Protein AF-A0A819TRB4-F1 (afdb_monomer)

Mean predicted aligned error: 10.89 Å

pLDDT: mean 85.38, std 13.56, range [32.5, 97.0]

Structure (mmCIF, N/CA/C/O backbone):
data_AF-A0A819TRB4-F1
#
_entry.id   AF-A0A819TRB4-F1
#
loop_
_atom_site.group_PDB
_atom_site.id
_atom_site.type_symbol
_atom_site.label_atom_id
_atom_site.label_alt_id
_atom_site.label_comp_id
_atom_site.label_asym_id
_atom_site.label_entity_id
_atom_site.label_seq_id
_atom_site.pdbx_PDB_ins_code
_atom_site.Cartn_x
_atom_site.Cartn_y
_atom_site.Cartn_z
_atom_site.occupancy
_atom_site.B_iso_or_equiv
_atom_site.auth_seq_id
_atom_site.auth_comp_id
_atom_site.auth_asym_id
_atom_site.auth_atom_id
_atom_site.pdbx_PDB_model_num
ATOM 1 N N . THR A 1 1 ? 7.630 -9.634 24.669 1.00 42.44 1 THR A N 1
ATOM 2 C CA . THR A 1 1 ? 6.675 -8.807 23.901 1.00 42.44 1 THR A CA 1
ATOM 3 C C . THR A 1 1 ? 5.974 -9.705 22.904 1.00 42.44 1 THR A C 1
ATOM 5 O O . THR A 1 1 ? 6.533 -9.998 21.855 1.00 42.44 1 THR A O 1
ATOM 8 N N . HIS A 1 2 ? 4.803 -10.241 23.248 1.00 50.69 2 HIS A N 1
ATOM 9 C CA . HIS A 1 2 ? 3.968 -10.922 22.259 1.00 50.69 2 HIS A CA 1
ATOM 10 C C . HIS A 1 2 ? 3.326 -9.829 21.399 1.00 50.69 2 HIS A C 1
ATOM 12 O O . HIS A 1 2 ? 2.522 -9.046 21.891 1.00 50.69 2 HIS A O 1
ATOM 18 N N . GLY A 1 3 ? 3.815 -9.667 20.167 1.00 68.50 3 GLY A N 1
ATOM 19 C CA . GLY A 1 3 ? 3.313 -8.651 19.241 1.00 68.50 3 GLY A CA 1
ATOM 20 C C . GLY A 1 3 ? 1.907 -8.979 18.732 1.00 68.50 3 GLY A C 1
ATOM 21 O O . GLY A 1 3 ? 1.435 -10.105 18.885 1.00 68.50 3 GLY A O 1
ATOM 22 N N . PHE A 1 4 ? 1.275 -8.022 18.044 1.00 80.62 4 PHE A N 1
ATOM 23 C CA . PHE A 1 4 ? -0.086 -8.140 17.486 1.00 80.62 4 PHE A CA 1
ATOM 24 C C . PHE A 1 4 ? -0.328 -9.351 16.576 1.00 80.62 4 PHE A C 1
ATOM 26 O O . PHE A 1 4 ? -1.476 -9.663 16.280 1.00 80.62 4 PHE A O 1
ATOM 33 N N . LYS A 1 5 ? 0.732 -10.049 16.150 1.00 87.62 5 LYS A N 1
ATOM 34 C CA . LYS A 1 5 ? 0.653 -11.273 15.351 1.00 87.62 5 LYS A CA 1
ATOM 35 C C . LYS A 1 5 ? -0.231 -12.339 16.000 1.00 87.62 5 LYS A C 1
ATOM 37 O O . LYS A 1 5 ? -1.088 -12.884 15.319 1.00 87.62 5 LYS A O 1
ATOM 42 N N . GLN A 1 6 ? -0.037 -12.620 17.290 1.00 87.25 6 GLN A N 1
ATOM 43 C CA . GLN A 1 6 ? -0.798 -13.675 17.960 1.00 87.25 6 GLN A CA 1
ATOM 44 C C . GLN A 1 6 ? -2.293 -13.339 17.954 1.00 87.25 6 GLN A C 1
ATOM 46 O O . GLN A 1 6 ? -3.088 -14.138 17.478 1.00 87.25 6 GLN A O 1
ATOM 51 N N . ASN A 1 7 ? -2.651 -12.118 18.360 1.00 86.56 7 ASN A N 1
ATOM 52 C CA . ASN A 1 7 ? -4.039 -11.653 18.353 1.00 86.56 7 ASN A CA 1
ATOM 53 C C . ASN A 1 7 ? -4.638 -11.660 16.94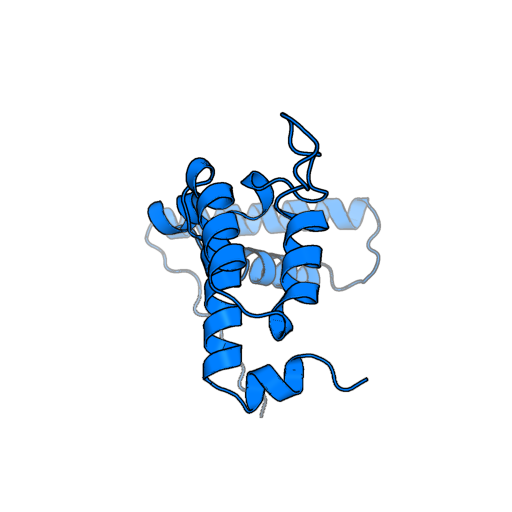2 1.00 86.56 7 ASN A C 1
ATOM 55 O O . ASN A 1 7 ? -5.784 -12.047 16.770 1.00 86.56 7 ASN A O 1
ATOM 59 N N . TYR A 1 8 ? -3.864 -11.290 15.919 1.00 90.81 8 TYR A N 1
ATOM 60 C CA . TYR A 1 8 ? -4.320 -11.340 14.529 1.00 90.81 8 TYR A CA 1
ATOM 61 C C . TYR A 1 8 ? -4.628 -12.766 14.044 1.00 90.81 8 TYR A C 1
ATOM 63 O O . TYR A 1 8 ? -5.533 -12.955 13.235 1.00 90.81 8 TYR A O 1
ATOM 71 N N . GLU A 1 9 ? -3.882 -13.767 14.514 1.00 91.75 9 GLU A N 1
ATOM 72 C CA . GLU A 1 9 ? -4.080 -15.173 14.140 1.00 91.75 9 GLU A CA 1
ATOM 73 C C . GLU A 1 9 ? -5.198 -15.848 14.950 1.00 91.75 9 GLU A C 1
ATOM 75 O O . GLU A 1 9 ? -5.890 -16.717 14.420 1.00 91.75 9 GLU A O 1
ATOM 80 N N . THR A 1 10 ? -5.386 -15.463 16.216 1.00 92.25 10 THR A N 1
ATOM 81 C CA . THR A 1 10 ? -6.304 -16.152 17.139 1.00 92.25 10 THR A CA 1
ATOM 82 C C . THR A 1 10 ? -7.645 -15.451 17.344 1.00 92.25 10 THR A C 1
ATOM 84 O O . THR A 1 10 ? -8.609 -16.110 17.723 1.00 92.25 10 THR A O 1
ATOM 87 N N . ASP A 1 11 ? -7.724 -14.137 17.119 1.00 94.00 11 ASP A N 1
ATOM 88 C CA . ASP A 1 11 ? -8.931 -13.333 17.319 1.00 94.00 11 ASP A CA 1
ATOM 89 C C . ASP A 1 11 ? -9.430 -12.757 15.985 1.00 94.00 11 ASP A C 1
ATOM 91 O O . ASP A 1 11 ? -8.836 -11.864 15.376 1.00 94.00 11 ASP A O 1
ATOM 95 N N . ILE A 1 12 ? -10.573 -13.277 15.536 1.00 93.94 12 ILE A N 1
ATOM 96 C CA . ILE A 1 12 ? -11.209 -12.894 14.273 1.00 93.94 12 ILE A CA 1
ATOM 97 C C . ILE A 1 12 ? -11.679 -11.433 14.303 1.00 93.94 12 ILE A C 1
ATOM 99 O O . ILE A 1 12 ? -11.580 -10.756 13.279 1.00 93.94 12 ILE A O 1
ATOM 103 N N . ILE A 1 13 ? -12.170 -10.943 15.448 1.00 93.69 13 ILE A N 1
ATOM 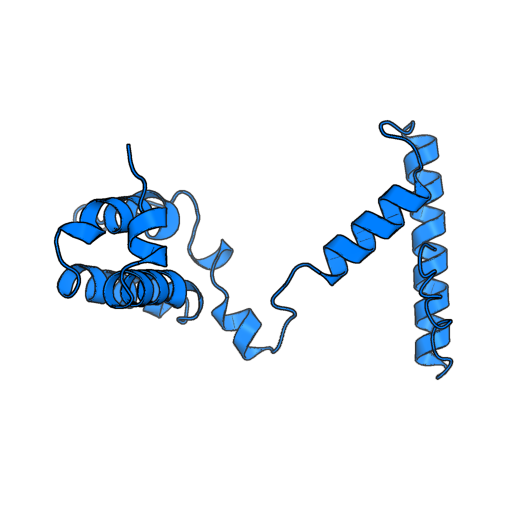104 C CA . ILE A 1 13 ? -12.658 -9.565 15.604 1.00 93.69 13 ILE A CA 1
ATOM 105 C C . ILE A 1 13 ? -11.475 -8.605 15.521 1.00 93.69 13 ILE A C 1
ATOM 107 O O . ILE A 1 13 ? -11.525 -7.623 14.775 1.00 93.69 13 ILE A O 1
ATOM 111 N N . PHE A 1 14 ? -10.382 -8.930 16.216 1.00 93.31 14 PHE A N 1
ATOM 112 C CA . PHE A 1 14 ? -9.141 -8.171 16.112 1.00 93.31 14 PHE A CA 1
ATOM 113 C C . PHE A 1 14 ? -8.639 -8.134 14.666 1.00 93.31 14 PHE A C 1
ATOM 115 O O . PHE A 1 14 ? -8.382 -7.057 14.124 1.00 93.31 14 PHE A O 1
ATOM 122 N N . ALA A 1 15 ? -8.567 -9.288 13.997 1.00 93.94 15 ALA A N 1
ATOM 123 C CA . ALA A 1 15 ? -8.113 -9.363 12.613 1.00 93.94 15 ALA A CA 1
ATOM 124 C C . ALA A 1 15 ? -9.000 -8.546 11.657 1.00 93.94 15 ALA A C 1
ATOM 126 O O . ALA A 1 15 ? -8.485 -7.876 10.759 1.00 93.94 15 ALA A O 1
ATOM 127 N N . ASP A 1 16 ? -10.321 -8.579 11.847 1.00 95.44 16 ASP A N 1
ATOM 128 C CA . ASP A 1 16 ? -11.276 -7.789 11.068 1.00 95.44 16 ASP A CA 1
ATOM 129 C C . ASP A 1 16 ? -11.062 -6.281 11.258 1.00 95.44 16 ASP A C 1
ATOM 131 O O . ASP A 1 16 ? -10.968 -5.535 10.282 1.00 95.44 16 ASP A O 1
ATOM 135 N N . ASN A 1 17 ? -10.872 -5.829 12.497 1.00 95.50 17 ASN A N 1
ATOM 136 C CA . ASN A 1 17 ? -10.597 -4.424 12.789 1.00 95.50 17 ASN A CA 1
ATOM 137 C C . ASN A 1 17 ? -9.263 -3.949 12.197 1.00 95.50 17 ASN A C 1
ATOM 139 O O . ASN A 1 17 ? -9.205 -2.869 11.607 1.00 95.50 17 ASN A O 1
ATOM 143 N N . ILE A 1 18 ? -8.218 -4.782 12.227 1.00 94.81 18 ILE A N 1
ATOM 144 C CA . ILE A 1 18 ? -6.968 -4.489 11.511 1.00 94.81 18 ILE A CA 1
ATOM 145 C C . ILE A 1 18 ? -7.210 -4.369 10.001 1.00 94.81 18 ILE A C 1
ATOM 147 O O . ILE A 1 18 ? -6.693 -3.450 9.364 1.00 94.81 18 ILE A O 1
ATOM 151 N N . ARG A 1 19 ? -8.028 -5.245 9.402 1.00 95.44 19 ARG A N 1
ATOM 152 C CA . ARG A 1 19 ? -8.364 -5.142 7.972 1.00 95.44 19 ARG A CA 1
ATOM 153 C C . ARG A 1 19 ? -9.133 -3.864 7.645 1.00 95.44 19 ARG A C 1
ATOM 155 O O . ARG A 1 19 ? -8.881 -3.299 6.586 1.00 95.44 19 ARG A O 1
ATOM 162 N N . LYS A 1 20 ? -10.001 -3.368 8.534 1.00 96.19 20 LYS A N 1
ATOM 163 C CA . LYS A 1 20 ? -10.672 -2.063 8.360 1.00 96.19 20 LYS A CA 1
ATOM 164 C C . LYS A 1 20 ? -9.672 -0.908 8.316 1.00 96.19 20 LYS A C 1
ATOM 166 O O . LYS A 1 20 ? -9.794 -0.040 7.458 1.00 96.19 20 LYS A O 1
ATOM 171 N N . ILE A 1 21 ? -8.647 -0.932 9.171 1.00 95.38 21 ILE A N 1
ATOM 172 C CA . ILE A 1 21 ? -7.556 0.057 9.133 1.00 95.38 21 ILE A CA 1
ATOM 173 C C . ILE A 1 21 ? -6.813 -0.020 7.791 1.00 95.38 21 ILE A C 1
ATOM 175 O O . ILE A 1 21 ? -6.589 1.000 7.143 1.00 95.38 21 ILE A O 1
ATOM 179 N N . LEU A 1 22 ? -6.487 -1.228 7.319 1.00 94.75 22 LEU A N 1
ATOM 180 C CA .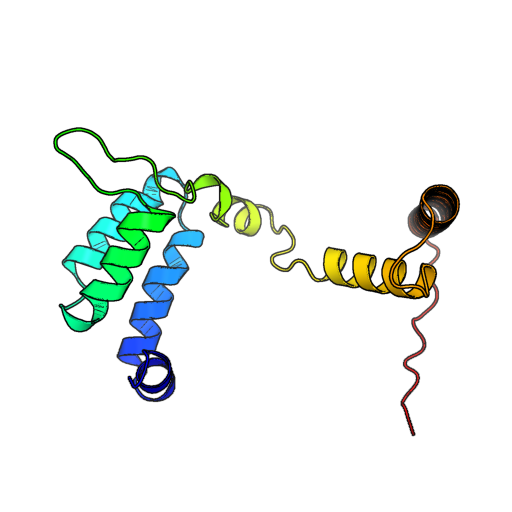 LEU A 1 22 ? -5.848 -1.422 6.010 1.00 94.75 22 LEU A CA 1
ATOM 181 C C . LEU A 1 22 ? -6.753 -1.000 4.840 1.00 94.75 22 LEU A C 1
ATOM 183 O O . LEU A 1 22 ? -6.261 -0.552 3.803 1.00 94.75 22 LEU A O 1
ATOM 187 N N . ALA A 1 23 ? -8.074 -1.101 5.005 1.00 95.94 23 ALA A N 1
ATOM 188 C CA . ALA A 1 23 ? -9.045 -0.734 3.983 1.00 95.94 23 ALA A CA 1
ATOM 189 C C . ALA A 1 23 ? -9.047 0.770 3.660 1.00 95.94 23 ALA A C 1
ATOM 191 O O . ALA A 1 23 ? -9.484 1.151 2.573 1.00 95.94 23 ALA A O 1
ATOM 192 N N . LEU A 1 24 ? -8.485 1.617 4.535 1.00 96.62 24 LEU A N 1
ATOM 193 C CA . LEU A 1 24 ? -8.291 3.048 4.272 1.00 96.62 24 LEU A CA 1
ATOM 194 C C . LEU A 1 24 ? -7.515 3.309 2.974 1.00 96.62 24 LEU A C 1
ATOM 196 O O . LEU A 1 24 ? -7.768 4.308 2.304 1.00 96.62 24 LEU A O 1
ATOM 200 N N . ALA A 1 25 ? -6.620 2.401 2.569 1.00 95.62 25 ALA A N 1
ATOM 201 C CA . ALA A 1 25 ? -5.884 2.513 1.308 1.00 95.62 25 ALA A CA 1
ATOM 202 C C . ALA A 1 25 ? -6.792 2.514 0.073 1.00 95.62 25 ALA A C 1
ATOM 204 O O . ALA A 1 25 ? -6.374 2.972 -0.986 1.00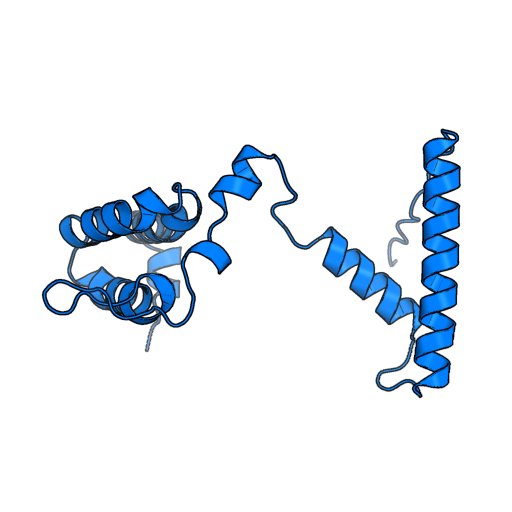 95.62 25 ALA A O 1
ATOM 205 N N . PHE A 1 26 ? -8.024 2.023 0.187 1.00 94.50 26 PHE A N 1
ATOM 206 C CA . PHE A 1 26 ? -8.958 1.920 -0.930 1.00 94.50 26 PHE A CA 1
ATOM 207 C C . PHE A 1 26 ? -10.022 3.020 -0.950 1.00 94.50 26 PHE A C 1
ATOM 209 O O . PHE A 1 26 ? -10.772 3.097 -1.920 1.00 94.50 26 PHE A O 1
ATOM 216 N N . LEU A 1 27 ? -10.080 3.878 0.073 1.00 95.62 27 LEU A N 1
ATOM 217 C CA . LEU A 1 27 ? -10.920 5.075 0.047 1.00 95.62 27 LEU A CA 1
ATOM 218 C C . LEU A 1 27 ? -10.344 6.106 -0.922 1.00 95.62 27 LEU A C 1
ATOM 220 O O . LEU A 1 27 ? -9.127 6.177 -1.102 1.00 95.62 27 LEU A O 1
ATOM 224 N N . GLU A 1 28 ? -11.194 6.943 -1.515 1.00 95.00 28 GLU A N 1
ATOM 225 C CA . GLU A 1 28 ? -10.699 8.091 -2.278 1.00 95.00 28 GLU A CA 1
ATOM 226 C C . GLU A 1 28 ? -9.824 8.978 -1.367 1.00 95.00 28 GLU A C 1
ATOM 228 O O . GLU A 1 28 ? -10.135 9.118 -0.179 1.00 95.00 28 GLU A O 1
ATOM 233 N N . PRO A 1 29 ? -8.731 9.593 -1.864 1.00 95.06 29 PRO A N 1
ATOM 234 C CA . PRO A 1 29 ? -7.770 10.305 -1.014 1.00 95.06 29 PRO A CA 1
ATOM 235 C C . PRO A 1 29 ? -8.386 11.369 -0.092 1.00 95.06 29 PRO A C 1
ATOM 237 O O . PRO A 1 29 ? -7.909 11.583 1.020 1.00 95.06 29 PRO A O 1
ATOM 240 N N . ASN A 1 30 ? -9.468 12.016 -0.533 1.00 94.50 30 ASN A N 1
ATOM 241 C CA . ASN A 1 30 ? -10.213 13.014 0.237 1.00 94.50 30 ASN A CA 1
ATOM 242 C C . ASN A 1 30 ? -11.104 12.422 1.348 1.00 94.50 30 ASN A C 1
ATOM 244 O O . ASN A 1 30 ? -11.541 13.162 2.224 1.00 94.50 30 ASN A O 1
ATOM 248 N N . GLN A 1 31 ? -11.374 11.116 1.328 1.00 96.50 31 GLN A N 1
ATOM 249 C CA . GLN A 1 31 ? -12.178 10.390 2.319 1.00 96.50 31 GLN A CA 1
ATOM 250 C C . GLN A 1 31 ? -11.323 9.648 3.354 1.00 96.50 31 GLN A C 1
ATOM 252 O O . GLN A 1 31 ? -11.840 9.183 4.365 1.00 96.50 31 GLN A O 1
ATOM 257 N N . VAL A 1 32 ? -10.015 9.523 3.123 1.00 96.62 32 VAL A N 1
ATOM 258 C CA . VAL A 1 32 ? -9.109 8.765 3.999 1.00 96.62 32 VAL A CA 1
ATOM 259 C C . VAL A 1 32 ? -9.091 9.324 5.424 1.00 96.62 32 VAL A C 1
ATOM 261 O O . VAL A 1 32 ? -9.174 8.556 6.379 1.00 96.62 32 VAL A O 1
ATOM 264 N N . ILE A 1 33 ? -9.008 10.650 5.577 1.00 95.25 33 ILE A N 1
ATOM 265 C CA . ILE A 1 33 ? -8.925 11.295 6.899 1.00 95.25 33 ILE A CA 1
ATOM 266 C C . ILE A 1 33 ? -10.221 11.082 7.687 1.00 95.25 33 ILE A C 1
ATOM 268 O O . ILE A 1 33 ? -10.165 10.649 8.833 1.00 95.25 33 ILE A O 1
ATOM 272 N N . SER A 1 34 ? -11.381 11.319 7.069 1.00 95.75 34 SER A N 1
ATOM 273 C CA . SER A 1 34 ? -12.672 11.113 7.734 1.00 95.75 34 SER A CA 1
ATOM 274 C C . SER A 1 34 ? -12.936 9.637 8.043 1.00 95.75 34 SER A C 1
ATOM 276 O O . SER A 1 34 ? -13.475 9.315 9.100 1.00 95.75 34 SER A O 1
ATOM 278 N N . GLY A 1 35 ? -12.506 8.724 7.165 1.00 97.00 35 GLY A N 1
ATOM 279 C CA . GLY A 1 35 ? -12.539 7.284 7.424 1.00 97.00 35 GLY A CA 1
ATOM 280 C C . GLY A 1 35 ? -11.679 6.889 8.626 1.00 97.00 35 GLY A C 1
ATOM 281 O O . GLY A 1 35 ? -12.126 6.122 9.475 1.00 97.00 35 GLY A O 1
ATOM 282 N N . PHE A 1 36 ? -10.474 7.453 8.742 1.00 96.81 36 PHE A N 1
ATOM 283 C CA . PHE A 1 36 ? -9.597 7.228 9.891 1.00 96.81 36 PHE A CA 1
ATOM 284 C C . PHE A 1 36 ? -10.201 7.769 11.196 1.00 96.81 36 PHE A C 1
ATOM 286 O O . PHE A 1 36 ? -10.247 7.049 12.188 1.00 96.81 36 PHE A O 1
ATOM 293 N N . GLU A 1 37 ? -10.736 8.993 11.190 1.00 95.44 37 GLU A N 1
ATOM 294 C CA . GLU A 1 37 ? -11.399 9.594 12.360 1.00 95.44 37 GLU A CA 1
ATOM 295 C C . GLU A 1 37 ? -12.620 8.775 12.818 1.00 95.44 37 GLU A C 1
ATOM 297 O O . GLU A 1 37 ? -12.853 8.603 14.019 1.00 95.44 37 GLU A O 1
ATOM 302 N N . SER A 1 38 ? -13.361 8.195 11.867 1.00 96.56 38 SER A N 1
ATOM 303 C CA . SER A 1 38 ? -14.443 7.256 12.167 1.00 96.56 38 SER A CA 1
ATOM 304 C C . SER A 1 38 ? -13.924 5.985 12.846 1.00 96.56 38 SER A C 1
ATOM 306 O O . SER A 1 38 ? -14.516 5.546 13.830 1.00 96.56 38 SER A O 1
ATOM 308 N N . LEU A 1 39 ? -12.804 5.412 12.392 1.00 95.94 39 LEU A N 1
ATOM 309 C CA . LEU A 1 39 ? -12.199 4.247 13.050 1.00 95.94 39 LEU A CA 1
ATOM 310 C C . LEU A 1 39 ? -11.736 4.571 14.474 1.00 95.94 39 LEU A C 1
ATOM 312 O O . LEU A 1 39 ? -12.045 3.805 15.381 1.00 95.94 39 LEU A O 1
ATOM 316 N N . CYS A 1 40 ? -11.090 5.719 14.694 1.00 94.88 40 CYS A N 1
ATOM 317 C CA . CYS A 1 40 ? -10.687 6.155 16.037 1.00 94.88 40 CYS A CA 1
ATOM 318 C C . CYS A 1 40 ? -11.870 6.311 17.000 1.00 94.88 40 CYS A C 1
ATOM 320 O O . CYS A 1 40 ? -11.712 6.118 18.196 1.00 94.88 40 CYS A O 1
ATOM 322 N N . SER A 1 41 ? -13.055 6.650 16.487 1.00 94.81 41 SER A N 1
ATOM 323 C CA . SER A 1 41 ? -14.259 6.816 17.313 1.00 94.81 41 SER A CA 1
ATOM 324 C C . SER A 1 41 ? -14.951 5.491 17.656 1.00 94.81 41 SER A C 1
ATOM 326 O O . SER A 1 41 ? -15.785 5.459 18.556 1.00 94.81 41 SER A O 1
ATOM 328 N N . ASN A 1 42 ? -14.659 4.416 16.914 1.00 93.88 42 ASN A N 1
ATOM 329 C CA . ASN A 1 42 ? -15.366 3.134 17.011 1.00 93.88 42 ASN A CA 1
ATOM 330 C C . ASN A 1 42 ? -14.492 1.980 17.524 1.00 93.88 42 ASN A C 1
ATOM 332 O O . ASN A 1 42 ? -15.027 0.946 17.921 1.00 93.88 42 ASN A O 1
ATOM 336 N N . LEU A 1 43 ? -13.167 2.115 17.467 1.00 93.75 43 LEU A N 1
ATOM 337 C CA . LEU A 1 43 ? -12.225 1.115 17.960 1.00 93.75 43 LEU A CA 1
ATOM 338 C C . LEU A 1 43 ? -11.842 1.416 19.412 1.00 93.75 43 LEU A C 1
ATOM 340 O O . LEU A 1 43 ? -11.668 2.573 19.780 1.00 93.75 43 LEU A O 1
ATOM 344 N N . GLY A 1 44 ? -11.723 0.364 20.223 1.00 91.81 44 GLY A N 1
ATOM 345 C CA . GLY A 1 44 ? -11.326 0.475 21.624 1.00 91.81 44 GLY A CA 1
ATOM 346 C C . GLY A 1 44 ? -9.829 0.734 21.824 1.00 91.81 44 GLY A C 1
ATOM 347 O O . GLY A 1 44 ? -9.024 0.674 20.886 1.00 91.81 44 GLY A O 1
ATOM 348 N N . ASP A 1 45 ? -9.459 0.989 23.080 1.00 91.50 45 ASP A N 1
ATOM 349 C CA . ASP A 1 45 ? -8.096 1.328 23.509 1.00 91.50 45 ASP A CA 1
ATOM 350 C C . ASP A 1 45 ? -7.051 0.271 23.113 1.00 91.50 45 ASP A C 1
ATOM 352 O O . ASP A 1 45 ? -5.869 0.581 22.943 1.00 91.50 45 ASP A O 1
ATOM 356 N N . GLU A 1 46 ? -7.460 -0.983 22.906 1.00 91.06 46 GLU A N 1
ATOM 357 C CA . GLU A 1 46 ? -6.574 -2.064 22.481 1.00 91.06 46 GLU A CA 1
ATOM 358 C C . GLU A 1 46 ? -5.930 -1.822 21.101 1.00 91.06 46 GLU A C 1
ATOM 360 O O . GLU A 1 46 ? -4.851 -2.354 20.822 1.00 91.06 46 GLU A O 1
ATOM 365 N N . TYR A 1 47 ? -6.539 -0.982 20.254 1.00 92.88 47 TYR A N 1
ATOM 366 C CA . TYR A 1 47 ? -6.001 -0.596 18.943 1.00 92.88 47 TYR A CA 1
ATOM 367 C C . TYR A 1 47 ? -5.226 0.724 18.978 1.00 92.88 47 TYR A C 1
ATOM 369 O O . TYR A 1 47 ? -4.616 1.088 17.970 1.00 92.88 47 TYR A O 1
ATOM 377 N N . GLN A 1 48 ? -5.213 1.433 20.112 1.00 93.25 48 GLN A N 1
ATOM 378 C CA . GLN A 1 48 ? -4.719 2.808 20.205 1.00 93.25 48 GLN A CA 1
ATOM 379 C C . GLN A 1 48 ? -3.279 2.943 19.705 1.00 93.25 48 GLN A C 1
ATOM 381 O O . GLN A 1 48 ? -2.976 3.817 18.905 1.00 93.25 48 GLN A O 1
ATOM 386 N N . SER A 1 49 ? -2.404 2.009 20.075 1.00 93.38 49 SER A N 1
ATOM 387 C CA . SER A 1 49 ? -1.011 2.006 19.606 1.00 93.38 49 SER A CA 1
ATOM 388 C C . SER A 1 49 ? -0.859 1.870 18.080 1.00 93.38 49 SER A C 1
ATOM 390 O O . SER A 1 49 ? 0.063 2.446 17.500 1.00 93.38 49 SER A O 1
ATOM 392 N N . ILE A 1 50 ? -1.760 1.143 17.410 1.00 94.12 50 ILE A N 1
ATOM 393 C CA . ILE A 1 50 ? -1.777 1.006 15.946 1.00 94.12 50 ILE A CA 1
ATOM 394 C C . ILE A 1 50 ? -2.352 2.273 15.316 1.00 94.12 50 ILE A C 1
ATOM 396 O O . ILE A 1 50 ? -1.822 2.753 14.315 1.00 94.12 50 ILE A O 1
ATOM 400 N N . LEU A 1 51 ? -3.408 2.833 15.908 1.00 95.06 51 LEU A N 1
ATOM 401 C CA . LEU A 1 51 ? -4.016 4.079 15.451 1.00 95.06 51 LEU A CA 1
ATOM 402 C C . LEU A 1 51 ? -3.045 5.256 15.578 1.00 95.06 51 LEU A C 1
ATOM 404 O O . LEU A 1 51 ? -2.888 6.000 14.617 1.00 95.06 51 LEU A O 1
ATOM 408 N N . ASP A 1 52 ? -2.318 5.371 16.690 1.00 94.12 52 ASP A N 1
ATOM 409 C CA . ASP A 1 52 ? -1.258 6.364 16.883 1.00 94.12 52 ASP A CA 1
ATOM 410 C C . ASP A 1 52 ? -0.151 6.211 15.836 1.00 94.12 52 ASP A C 1
ATOM 412 O O . ASP A 1 52 ? 0.264 7.191 15.218 1.00 94.12 52 ASP A O 1
ATOM 416 N N . TYR A 1 53 ? 0.291 4.977 15.572 1.00 94.38 53 TYR A N 1
ATOM 417 C CA . TYR A 1 53 ? 1.279 4.713 14.526 1.00 94.38 53 TYR A CA 1
ATOM 418 C C . TYR A 1 53 ? 0.775 5.134 13.136 1.00 94.38 53 TYR A C 1
ATOM 420 O O . TYR A 1 53 ? 1.519 5.761 12.374 1.00 94.38 53 TYR A O 1
ATOM 428 N N . MET A 1 54 ? -0.483 4.824 12.807 1.00 95.00 54 MET A N 1
ATOM 429 C CA . MET A 1 54 ? -1.117 5.245 11.555 1.00 95.00 54 MET A CA 1
ATOM 430 C C . MET A 1 54 ? -1.230 6.769 11.471 1.00 95.00 54 MET A C 1
ATOM 432 O O . MET A 1 54 ? -0.915 7.354 10.429 1.00 95.00 54 MET A O 1
ATOM 436 N N . GLU A 1 55 ? -1.622 7.419 12.566 1.00 94.50 55 GLU A N 1
ATOM 437 C CA . GLU A 1 55 ? -1.759 8.868 12.620 1.00 94.50 55 GLU A CA 1
ATOM 438 C C . GLU A 1 55 ? -0.412 9.572 12.460 1.00 94.50 55 GLU A C 1
ATOM 440 O O . GLU A 1 55 ? -0.308 10.529 11.700 1.00 94.50 55 GLU A O 1
ATOM 445 N N . ASP A 1 56 ? 0.645 9.087 13.107 1.00 93.06 56 ASP A N 1
ATOM 446 C CA . ASP A 1 56 ? 1.965 9.711 13.029 1.00 93.06 56 ASP A CA 1
ATOM 447 C C . ASP A 1 56 ? 2.624 9.545 11.655 1.00 93.06 56 ASP A C 1
ATOM 449 O O . ASP A 1 56 ? 3.280 10.469 11.165 1.00 93.06 56 ASP A O 1
ATOM 453 N N . ASN A 1 57 ? 2.441 8.390 11.010 1.00 94.56 57 ASN A N 1
ATOM 454 C CA . ASN A 1 57 ? 3.194 8.045 9.804 1.00 94.56 57 ASN A CA 1
ATOM 455 C C . ASN A 1 57 ? 2.430 8.273 8.499 1.00 94.56 57 ASN A C 1
ATOM 457 O O . ASN A 1 57 ? 3.064 8.644 7.513 1.00 94.56 57 ASN A O 1
ATOM 461 N N . TYR A 1 58 ? 1.110 8.068 8.470 1.00 95.44 58 TYR A N 1
ATOM 462 C CA . TYR A 1 58 ? 0.345 7.976 7.215 1.00 95.44 58 TYR A CA 1
ATOM 463 C C . TYR A 1 58 ? -0.776 9.013 7.082 1.00 95.44 58 TYR A C 1
ATOM 465 O O . TYR A 1 58 ? -1.111 9.400 5.962 1.00 95.44 58 TYR A O 1
ATOM 473 N N . ILE A 1 59 ? -1.342 9.479 8.201 1.00 95.12 59 ILE A N 1
ATOM 474 C CA . ILE A 1 59 ? -2.429 10.478 8.210 1.00 95.12 59 ILE A CA 1
ATOM 475 C C . ILE A 1 59 ? -1.900 11.879 8.559 1.00 95.12 59 ILE A C 1
ATOM 477 O O . ILE A 1 59 ? -2.303 12.867 7.945 1.00 95.12 59 ILE A O 1
ATOM 481 N N . GLY A 1 60 ? -0.956 11.958 9.502 1.00 92.81 60 GLY A N 1
ATOM 482 C CA . GLY A 1 60 ? -0.427 13.172 10.127 1.00 92.81 60 GLY A CA 1
ATOM 483 C C . GLY A 1 60 ? -1.303 13.628 11.297 1.00 92.81 60 GLY A C 1
ATOM 484 O O . GLY A 1 60 ? -2.511 13.618 11.155 1.00 92.81 60 GLY A O 1
ATOM 485 N N . ARG A 1 61 ? -0.765 14.050 12.451 1.00 89.62 61 ARG A N 1
ATOM 486 C CA . ARG A 1 61 ? -1.600 14.457 13.614 1.00 89.62 61 ARG A CA 1
ATOM 487 C C . ARG A 1 61 ? -2.276 15.817 13.453 1.00 89.62 61 ARG A C 1
ATOM 489 O O . ARG A 1 61 ? -1.649 16.764 12.970 1.00 89.62 61 ARG A O 1
ATOM 496 N N . LEU A 1 62 ? -3.511 15.956 13.943 1.00 85.69 62 LEU A N 1
ATOM 497 C CA . LEU A 1 62 ? -4.183 17.256 14.035 1.00 85.69 62 LEU A CA 1
ATOM 498 C C . LEU A 1 62 ? -3.552 18.112 15.152 1.00 85.69 62 LEU A C 1
ATOM 500 O O . LEU A 1 62 ? -3.453 17.690 16.301 1.00 85.69 62 LEU A O 1
ATOM 504 N N . ARG A 1 63 ? -3.118 19.334 14.826 1.00 83.75 63 ARG A N 1
ATOM 505 C CA . ARG A 1 63 ? -2.642 20.343 15.785 1.00 83.75 63 ARG A CA 1
ATOM 506 C C . ARG A 1 63 ? -3.391 21.655 15.564 1.00 83.75 63 ARG A C 1
ATOM 508 O O . ARG A 1 63 ? -3.063 22.448 14.684 1.00 83.75 63 ARG A O 1
ATOM 515 N N . GLY A 1 64 ? -4.403 21.899 16.395 1.00 83.19 64 GLY A N 1
ATOM 516 C CA . GLY A 1 64 ? -5.269 23.069 16.261 1.00 83.19 64 GLY A CA 1
ATOM 517 C C . GLY A 1 64 ? -6.112 22.984 14.989 1.00 83.19 64 GLY A C 1
ATOM 518 O O . GLY A 1 64 ? -6.915 22.071 14.847 1.00 83.19 64 GLY A O 1
ATOM 519 N N . ARG A 1 65 ? -5.930 23.936 14.064 1.00 81.88 65 ARG A N 1
ATOM 520 C CA . ARG A 1 65 ? -6.673 23.988 12.788 1.00 81.88 65 ARG A CA 1
ATOM 521 C C . ARG A 1 65 ? -5.960 23.306 11.617 1.00 81.88 65 ARG A C 1
ATOM 523 O O . ARG A 1 65 ? -6.528 23.250 10.532 1.00 81.88 65 ARG A O 1
ATOM 530 N N . SER A 1 66 ? -4.727 22.834 11.798 1.00 82.94 66 SER A N 1
ATOM 531 C CA . SER A 1 66 ? -3.940 22.215 10.728 1.00 82.94 66 SER A CA 1
ATOM 532 C C . SER A 1 66 ? -3.445 20.831 11.124 1.00 82.94 66 SER A C 1
ATOM 534 O O . SER A 1 66 ? -3.220 20.532 12.297 1.00 82.94 66 SER A O 1
ATOM 536 N N . ARG A 1 67 ? -3.288 19.957 10.130 1.00 87.31 67 ARG A N 1
ATOM 537 C CA . ARG A 1 67 ? -2.726 18.619 10.309 1.00 87.31 67 ARG A CA 1
ATOM 538 C C . ARG A 1 67 ? -1.234 18.675 9.978 1.00 87.31 67 ARG A C 1
ATOM 540 O O . ARG A 1 67 ? -0.840 19.288 8.985 1.00 87.31 67 ARG A O 1
ATOM 547 N N . ARG A 1 68 ? -0.390 18.093 10.831 1.00 88.88 68 ARG A N 1
ATOM 548 C CA . ARG A 1 68 ? 1.043 17.930 10.548 1.00 88.88 68 ARG A CA 1
ATOM 549 C C . ARG A 1 68 ? 1.192 17.082 9.282 1.00 88.88 68 ARG A C 1
ATOM 551 O O . ARG A 1 68 ? 0.415 16.156 9.081 1.00 88.88 68 ARG A O 1
ATOM 558 N N . ALA A 1 69 ? 2.201 17.364 8.463 1.00 85.88 69 ALA A N 1
ATOM 559 C CA . ALA A 1 69 ? 2.541 16.493 7.344 1.00 85.88 69 ALA A CA 1
ATOM 560 C C . ALA A 1 69 ? 2.896 15.080 7.845 1.00 85.88 69 ALA A C 1
ATOM 562 O O . ALA A 1 69 ? 3.727 14.931 8.743 1.00 85.88 69 ALA A O 1
ATOM 563 N N . ALA A 1 70 ? 2.259 14.062 7.270 1.00 91.56 70 ALA A N 1
ATOM 564 C CA . ALA A 1 70 ? 2.607 12.666 7.502 1.00 91.56 70 ALA A CA 1
ATOM 565 C C . ALA A 1 70 ? 3.984 12.346 6.900 1.00 91.56 70 ALA A C 1
ATOM 567 O O . ALA A 1 70 ? 4.341 12.895 5.854 1.00 91.56 70 ALA A O 1
ATOM 568 N N . THR A 1 71 ? 4.725 11.420 7.514 1.00 92.69 71 THR A N 1
ATOM 569 C CA . THR A 1 71 ? 5.977 10.881 6.951 1.00 92.69 71 THR A CA 1
ATOM 570 C C . THR A 1 71 ? 5.751 10.301 5.552 1.00 92.69 71 THR A C 1
ATOM 572 O O . THR A 1 71 ? 6.564 10.496 4.649 1.00 92.69 71 THR A O 1
ATOM 575 N N . PHE A 1 72 ? 4.612 9.633 5.363 1.00 92.94 72 PHE A N 1
ATOM 576 C CA . PHE A 1 72 ? 4.177 9.037 4.109 1.00 92.94 72 PHE A CA 1
ATOM 577 C C . PHE A 1 72 ? 2.837 9.656 3.689 1.00 92.94 72 PHE A C 1
ATOM 579 O O . PHE A 1 72 ? 1.779 9.236 4.164 1.00 92.94 72 PHE A O 1
ATOM 586 N N . PRO A 1 73 ? 2.857 10.664 2.799 1.00 92.50 73 PRO A N 1
ATOM 587 C CA . PRO A 1 73 ? 1.645 11.301 2.297 1.00 92.50 73 PRO A CA 1
ATOM 588 C C . PRO A 1 73 ? 0.648 10.299 1.701 1.00 92.50 73 PRO A C 1
ATOM 590 O O . PRO A 1 73 ? 1.047 9.370 0.998 1.00 92.50 73 PRO A O 1
ATOM 593 N N . ILE A 1 74 ? -0.652 10.544 1.909 1.00 94.00 74 ILE A N 1
ATOM 594 C CA . ILE A 1 74 ? -1.768 9.688 1.451 1.00 94.00 74 ILE A CA 1
ATOM 595 C C . ILE A 1 74 ? -1.624 9.279 -0.018 1.00 94.00 74 ILE A C 1
ATOM 597 O O . ILE A 1 74 ? -1.805 8.115 -0.366 1.00 94.00 74 ILE A O 1
ATOM 601 N N . ILE A 1 75 ? -1.236 10.220 -0.879 1.00 91.50 75 ILE A N 1
ATOM 602 C CA . ILE A 1 75 ? -1.113 9.991 -2.323 1.00 91.50 75 ILE A CA 1
ATOM 603 C C . ILE A 1 75 ? -0.104 8.889 -2.692 1.00 91.50 75 ILE A C 1
ATOM 605 O O . ILE A 1 75 ? -0.217 8.301 -3.762 1.00 91.50 75 ILE A O 1
ATOM 609 N N . PHE A 1 76 ? 0.873 8.591 -1.828 1.00 89.94 76 PHE A N 1
ATOM 610 C CA . PHE A 1 76 ? 1.901 7.586 -2.109 1.00 89.94 76 PHE A CA 1
ATOM 611 C C . PHE A 1 76 ? 1.448 6.156 -1.835 1.00 89.94 76 PHE A C 1
ATOM 613 O O . PHE A 1 76 ? 1.864 5.244 -2.548 1.00 89.94 76 PHE A O 1
ATOM 620 N N . TRP A 1 77 ? 0.613 5.948 -0.818 1.00 92.44 77 TRP A N 1
ATOM 621 C CA . TRP A 1 77 ? 0.181 4.611 -0.403 1.00 92.44 77 TRP A CA 1
ATOM 622 C C . TRP A 1 77 ? -1.272 4.298 -0.774 1.00 92.44 77 TRP A C 1
ATOM 624 O O . TRP A 1 77 ? -1.691 3.145 -0.682 1.00 92.44 77 TRP A O 1
ATOM 634 N N . ASN A 1 78 ? -2.044 5.294 -1.214 1.00 94.62 78 ASN A N 1
ATOM 635 C CA . ASN A 1 78 ? -3.417 5.092 -1.652 1.00 94.62 78 ASN A CA 1
ATOM 636 C C . ASN A 1 78 ? -3.500 4.219 -2.918 1.00 94.62 78 ASN A C 1
ATOM 638 O O . ASN A 1 78 ? -2.722 4.340 -3.865 1.00 94.62 78 ASN A O 1
ATOM 642 N N . MET A 1 79 ? -4.496 3.342 -2.934 1.00 92.19 79 MET A N 1
ATOM 643 C CA . MET A 1 79 ? -4.741 2.333 -3.958 1.00 92.19 79 MET A CA 1
ATOM 644 C C . MET A 1 79 ? -6.071 2.543 -4.696 1.00 92.19 79 MET A C 1
ATOM 646 O O . MET A 1 79 ? -6.342 1.795 -5.637 1.00 92.19 79 MET A O 1
ATOM 650 N N . ALA A 1 80 ? -6.886 3.542 -4.332 1.00 91.50 80 ALA A N 1
ATOM 651 C CA . ALA A 1 80 ? -8.223 3.748 -4.898 1.00 91.50 80 ALA A CA 1
ATOM 652 C C . ALA A 1 80 ? -8.189 3.897 -6.426 1.00 91.50 80 ALA A C 1
ATOM 654 O O . ALA A 1 80 ? -8.846 3.140 -7.144 1.00 91.50 80 ALA A O 1
ATOM 655 N N . ALA A 1 81 ? -7.325 4.778 -6.941 1.00 87.69 81 ALA A N 1
ATOM 656 C CA . ALA A 1 81 ? -7.160 4.972 -8.382 1.00 87.69 81 ALA A CA 1
ATOM 657 C C . ALA A 1 81 ? -6.690 3.693 -9.099 1.00 87.69 81 ALA A C 1
ATOM 659 O O . ALA A 1 81 ? -7.165 3.379 -10.189 1.00 87.69 81 ALA A O 1
ATOM 660 N N . ARG A 1 82 ? -5.789 2.915 -8.481 1.00 85.81 82 ARG A N 1
ATOM 661 C CA . ARG A 1 82 ? -5.295 1.654 -9.059 1.00 85.81 82 ARG A CA 1
ATOM 662 C C . ARG A 1 82 ? -6.402 0.611 -9.159 1.00 85.81 82 ARG A C 1
ATOM 664 O O . ARG A 1 8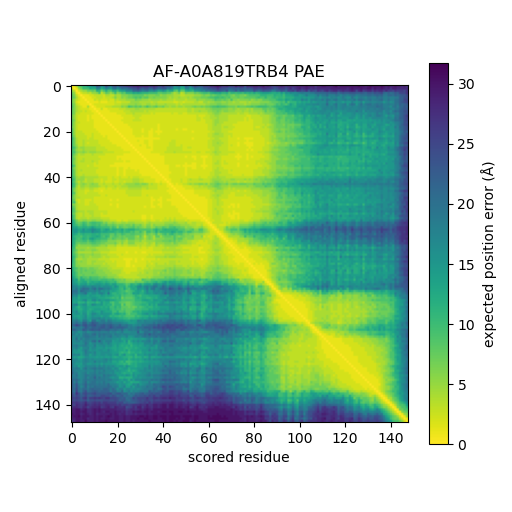2 ? -6.509 -0.055 -10.184 1.00 85.81 82 ARG A O 1
ATOM 671 N N . VAL A 1 83 ? -7.227 0.484 -8.118 1.00 85.31 83 VAL A N 1
ATOM 672 C CA . VAL A 1 83 ? -8.370 -0.437 -8.118 1.00 85.31 83 VAL A CA 1
ATOM 673 C C . VAL A 1 83 ? -9.407 -0.011 -9.150 1.00 85.31 83 VAL A C 1
ATOM 675 O O . VAL A 1 83 ? -9.828 -0.843 -9.947 1.00 85.31 83 VAL A O 1
ATOM 678 N N . LYS A 1 84 ? -9.759 1.278 -9.190 1.00 86.94 84 LYS A N 1
ATOM 679 C CA . LYS A 1 84 ? -10.733 1.828 -10.141 1.00 86.94 84 LYS A CA 1
ATOM 680 C C . LYS A 1 84 ? -10.320 1.614 -11.597 1.00 86.94 84 LYS A C 1
ATOM 682 O O . LYS A 1 84 ? -11.152 1.273 -12.430 1.00 86.94 84 LYS A O 1
ATOM 687 N N . ASN A 1 85 ? -9.032 1.772 -11.888 1.00 86.00 85 ASN A N 1
ATOM 688 C CA . ASN A 1 85 ? -8.487 1.637 -13.237 1.00 86.00 85 ASN A CA 1
ATOM 689 C C . ASN A 1 85 ? -8.061 0.200 -13.586 1.00 86.00 85 ASN A C 1
ATOM 691 O O . ASN A 1 85 ? -7.392 0.006 -14.597 1.00 86.00 85 ASN A O 1
ATOM 695 N N . ASN A 1 86 ? -8.393 -0.802 -12.756 1.00 80.62 86 ASN A N 1
ATOM 696 C CA . ASN A 1 86 ? -7.944 -2.194 -12.915 1.00 80.62 86 ASN A CA 1
ATOM 697 C C . ASN A 1 86 ? -6.427 -2.328 -13.156 1.00 80.62 86 ASN A C 1
ATOM 699 O O . ASN A 1 86 ? -5.961 -3.229 -13.855 1.00 80.62 86 ASN A O 1
ATOM 703 N N . MET A 1 87 ? -5.638 -1.429 -12.564 1.00 80.12 87 MET A N 1
ATOM 704 C CA . MET A 1 87 ? -4.185 -1.492 -12.642 1.00 80.12 87 MET A CA 1
ATOM 705 C C . MET A 1 87 ? -3.669 -2.674 -11.823 1.00 80.12 87 MET A C 1
ATOM 707 O O . MET A 1 87 ? -4.265 -3.072 -10.816 1.00 80.12 87 MET A O 1
ATOM 711 N N . HIS A 1 88 ? -2.520 -3.216 -12.228 1.00 68.19 88 HIS A N 1
ATOM 712 C CA . HIS A 1 88 ? -1.877 -4.308 -11.505 1.00 68.19 88 HIS A CA 1
ATOM 713 C C . HIS A 1 88 ? -1.671 -3.937 -10.026 1.00 68.19 88 HIS A C 1
ATOM 715 O O . HIS A 1 88 ? -0.996 -2.962 -9.696 1.00 68.19 88 HIS A O 1
ATOM 721 N N . ARG A 1 89 ? -2.286 -4.725 -9.133 1.00 62.62 89 ARG A N 1
ATOM 722 C CA . ARG A 1 89 ? -2.248 -4.525 -7.672 1.00 62.62 89 ARG A CA 1
ATOM 723 C C . ARG A 1 89 ? -0.901 -4.911 -7.062 1.00 62.62 89 ARG A C 1
ATOM 725 O O . ARG A 1 89 ? -0.522 -4.376 -6.028 1.00 62.62 89 ARG A O 1
ATOM 732 N N . THR A 1 90 ? -0.199 -5.837 -7.707 1.00 65.75 90 THR A N 1
ATOM 733 C CA . THR A 1 90 ? 1.063 -6.426 -7.254 1.00 65.75 90 THR A CA 1
ATOM 734 C C . THR A 1 90 ? 2.201 -6.009 -8.175 1.00 65.75 90 THR A C 1
ATOM 736 O O . THR A 1 90 ? 2.022 -5.950 -9.394 1.00 65.75 90 THR A O 1
ATOM 739 N N . ASN A 1 91 ? 3.396 -5.816 -7.622 1.00 70.38 91 ASN A N 1
ATOM 740 C CA . ASN A 1 91 ? 4.611 -5.583 -8.403 1.00 70.38 91 ASN A CA 1
ATOM 741 C C . ASN A 1 91 ? 5.078 -6.849 -9.167 1.00 70.38 91 ASN A C 1
ATOM 743 O O . ASN A 1 91 ? 6.166 -6.811 -9.718 1.00 70.38 91 ASN A O 1
ATOM 747 N N . ASN A 1 92 ? 4.310 -7.951 -9.205 1.00 76.69 92 ASN A N 1
ATOM 748 C CA . ASN A 1 92 ? 4.701 -9.240 -9.799 1.00 76.69 92 ASN A CA 1
ATOM 749 C C . ASN A 1 92 ? 5.394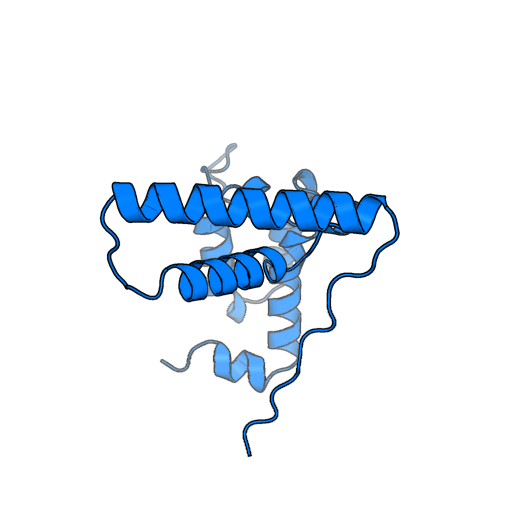 -9.107 -11.160 1.00 76.69 92 ASN A C 1
ATOM 751 O O . ASN A 1 92 ? 6.367 -9.805 -11.425 1.00 76.69 92 ASN A O 1
ATOM 755 N N . ASN A 1 93 ? 4.909 -8.208 -12.021 1.00 75.25 93 ASN A N 1
ATOM 756 C CA . ASN A 1 93 ? 5.516 -7.960 -13.330 1.00 75.25 93 ASN A CA 1
ATOM 757 C C . ASN A 1 93 ? 6.896 -7.300 -13.203 1.00 75.25 93 ASN A C 1
ATOM 759 O O . ASN A 1 93 ? 7.832 -7.686 -13.895 1.00 75.25 93 ASN A O 1
ATOM 763 N N . ILE A 1 94 ? 7.028 -6.346 -12.282 1.00 78.88 94 ILE A N 1
ATOM 764 C CA . ILE A 1 94 ? 8.286 -5.679 -11.940 1.00 78.88 94 ILE A CA 1
ATOM 765 C C . ILE A 1 94 ? 9.243 -6.688 -11.290 1.00 78.88 94 ILE A C 1
ATOM 767 O O . ILE A 1 94 ? 10.381 -6.796 -11.725 1.00 78.88 94 ILE A O 1
ATOM 771 N N . GLU A 1 95 ? 8.799 -7.505 -10.330 1.00 81.62 95 GLU A N 1
ATOM 772 C CA . GLU A 1 95 ? 9.612 -8.575 -9.729 1.00 81.62 95 GLU A CA 1
ATOM 773 C C . GLU A 1 95 ? 10.038 -9.633 -10.745 1.00 81.62 95 GLU A C 1
ATOM 775 O O . GLU A 1 95 ? 11.169 -10.113 -10.711 1.00 81.62 95 GLU A O 1
ATOM 780 N N . ALA A 1 96 ? 9.153 -10.017 -11.667 1.00 83.19 96 ALA A N 1
ATOM 781 C CA . ALA A 1 96 ? 9.492 -10.919 -12.761 1.00 83.19 96 ALA A CA 1
ATOM 782 C C . ALA A 1 96 ? 10.546 -10.298 -13.685 1.00 83.19 96 ALA A C 1
ATOM 784 O O . ALA A 1 96 ? 11.497 -10.983 -14.063 1.00 83.19 96 ALA A O 1
ATOM 785 N N . TRP A 1 97 ? 10.419 -9.009 -14.006 1.00 82.69 97 TRP A N 1
ATOM 786 C CA . TRP A 1 97 ? 11.412 -8.281 -14.791 1.00 82.69 97 TRP A CA 1
ATOM 787 C C . TRP A 1 97 ? 12.754 -8.169 -14.055 1.00 82.69 97 TRP A C 1
ATOM 789 O O . TRP A 1 97 ? 13.778 -8.546 -14.616 1.00 82.69 97 TRP A O 1
ATOM 799 N N . HIS A 1 98 ? 12.762 -7.785 -12.776 1.00 83.75 98 HIS A N 1
ATOM 800 C CA . HIS A 1 98 ? 13.975 -7.761 -11.953 1.00 83.75 98 HIS A CA 1
ATOM 801 C C . HIS A 1 98 ? 14.625 -9.144 -11.835 1.00 83.75 98 HIS A C 1
ATOM 803 O O . HIS A 1 98 ? 15.848 -9.244 -11.892 1.00 83.75 98 HIS A O 1
ATOM 809 N N . ARG A 1 99 ? 13.840 -10.224 -11.716 1.00 84.81 99 ARG A N 1
ATOM 810 C CA . ARG A 1 99 ? 14.369 -11.598 -11.733 1.00 84.81 99 ARG A CA 1
ATOM 811 C C . ARG A 1 99 ? 15.041 -11.927 -13.062 1.00 84.81 99 ARG A C 1
ATOM 813 O O . ARG A 1 99 ? 16.175 -12.395 -13.043 1.00 84.81 99 ARG A O 1
ATOM 820 N N . LYS A 1 100 ? 14.391 -11.646 -14.197 1.00 83.25 100 LYS A N 1
ATOM 821 C CA . LYS A 1 100 ? 14.996 -11.824 -15.531 1.00 83.25 100 LYS A CA 1
ATOM 822 C C . LYS A 1 100 ? 16.297 -11.036 -15.660 1.00 83.25 100 LYS A C 1
ATOM 824 O O . LYS A 1 100 ? 17.307 -11.588 -16.081 1.00 83.25 100 LYS A O 1
ATOM 829 N N . LEU A 1 101 ? 16.282 -9.785 -15.214 1.00 82.94 101 LEU A N 1
ATOM 830 C CA . LEU A 1 101 ? 17.430 -8.893 -15.241 1.00 82.94 101 LEU A CA 1
ATOM 831 C C . LEU A 1 101 ? 18.583 -9.434 -14.377 1.00 82.94 101 LEU A C 1
ATOM 833 O O . LEU A 1 101 ? 19.709 -9.540 -14.855 1.00 82.94 101 LEU A O 1
ATOM 837 N N . ASN A 1 102 ? 18.311 -9.891 -13.154 1.00 84.75 102 ASN A N 1
ATOM 838 C CA . ASN A 1 102 ? 19.312 -10.537 -12.297 1.00 84.75 102 ASN A CA 1
ATOM 839 C C . ASN A 1 102 ? 19.882 -11.819 -12.929 1.00 84.75 102 ASN A C 1
ATOM 841 O O . ASN A 1 102 ? 21.098 -12.024 -12.921 1.00 84.75 102 ASN A O 1
ATOM 845 N N . CYS A 1 103 ? 19.030 -12.651 -13.538 1.00 83.31 103 CYS A N 1
ATOM 846 C CA . CYS A 1 103 ? 19.458 -13.827 -14.300 1.00 83.31 103 CYS A CA 1
ATOM 847 C C . CYS A 1 103 ? 20.312 -13.458 -15.524 1.00 83.31 103 CYS A C 1
ATOM 849 O O . CYS A 1 103 ? 21.224 -14.205 -15.867 1.00 83.31 103 CYS A O 1
ATOM 851 N N . ALA A 1 104 ? 20.059 -12.318 -16.173 1.00 81.69 104 ALA A N 1
ATOM 852 C CA . ALA A 1 104 ? 20.875 -11.818 -17.277 1.00 81.69 104 ALA A CA 1
ATOM 853 C C . ALA A 1 104 ? 22.230 -11.281 -16.785 1.00 81.69 104 ALA A C 1
ATOM 855 O O . ALA A 1 104 ? 23.258 -11.461 -17.447 1.00 81.69 104 ALA A O 1
ATOM 856 N N . PHE A 1 105 ? 22.266 -10.649 -15.607 1.00 83.00 105 PHE A N 1
ATOM 857 C CA . PHE A 1 105 ? 23.485 -10.107 -15.012 1.00 83.00 105 PHE A CA 1
ATOM 858 C C . PHE A 1 105 ? 24.446 -11.184 -14.499 1.00 83.00 105 PHE A C 1
ATOM 860 O O . PHE A 1 105 ? 25.644 -11.028 -14.731 1.00 83.00 105 PHE A O 1
ATOM 867 N N . GLN A 1 106 ? 23.960 -12.282 -13.909 1.00 79.00 106 GLN A N 1
ATOM 868 C CA . GLN A 1 106 ? 24.771 -13.403 -13.377 1.00 79.00 106 GLN A CA 1
ATOM 869 C C . GLN A 1 106 ? 25.941 -12.980 -12.461 1.00 79.00 106 GLN A C 1
ATOM 871 O O . GLN A 1 106 ? 26.869 -13.749 -12.229 1.00 79.00 106 GLN A O 1
ATOM 876 N N . CYS A 1 107 ? 25.929 -11.751 -11.945 1.00 78.44 107 CYS A N 1
ATOM 877 C CA . CYS A 1 107 ? 26.964 -11.207 -11.077 1.00 78.44 107 CYS A CA 1
ATOM 878 C C . CYS A 1 107 ? 26.358 -10.160 -10.142 1.00 78.44 107 CYS A C 1
ATOM 880 O O . CYS A 1 107 ? 25.473 -9.404 -10.544 1.00 78.44 107 CYS A O 1
ATOM 882 N N . THR A 1 108 ? 26.870 -10.079 -8.917 1.00 79.81 108 THR A N 1
ATOM 883 C CA . THR A 1 108 ? 26.369 -9.152 -7.890 1.00 79.81 108 THR A CA 1
ATOM 884 C C . THR A 1 108 ? 26.786 -7.701 -8.153 1.00 79.81 108 THR A C 1
ATOM 886 O O . THR A 1 108 ? 26.041 -6.778 -7.837 1.00 79.81 108 THR A O 1
ATOM 889 N N . HIS A 1 109 ? 27.956 -7.489 -8.768 1.00 83.44 109 HIS A N 1
ATOM 890 C CA . HIS A 1 109 ? 28.535 -6.160 -9.001 1.00 83.44 109 HIS A CA 1
ATOM 891 C C . HIS A 1 109 ? 29.133 -6.041 -10.417 1.00 83.44 109 HIS A C 1
ATOM 893 O O . HIS A 1 109 ? 30.349 -6.152 -10.584 1.00 83.44 109 HIS A O 1
ATOM 899 N N . PRO A 1 110 ? 28.305 -5.851 -11.462 1.00 85.44 110 PRO A N 1
ATOM 900 C CA . PRO A 1 110 ? 28.805 -5.610 -12.813 1.00 85.44 110 PRO A CA 1
ATOM 901 C C . PRO A 1 110 ? 29.548 -4.271 -12.899 1.00 85.44 110 PRO A C 1
ATOM 903 O O . PRO A 1 110 ? 29.166 -3.290 -12.261 1.00 85.44 110 PRO A O 1
ATOM 906 N N . THR A 1 111 ? 30.570 -4.193 -13.755 1.00 91.69 111 THR A N 1
ATOM 907 C CA . THR A 1 111 ? 31.133 -2.892 -14.150 1.00 91.69 111 THR A CA 1
ATOM 908 C C . THR A 1 111 ? 30.073 -2.066 -14.878 1.00 91.69 111 THR A C 1
ATOM 910 O O . THR A 1 111 ? 29.199 -2.632 -15.537 1.00 91.69 111 THR A O 1
ATOM 913 N N . LEU A 1 112 ? 30.167 -0.733 -14.825 1.00 90.75 112 LEU A N 1
ATOM 914 C CA . LEU A 1 112 ? 29.206 0.159 -15.490 1.00 90.75 112 LEU A CA 1
ATOM 915 C C . LEU A 1 112 ? 29.014 -0.188 -16.977 1.00 90.75 112 LEU A C 1
ATOM 917 O O . LEU A 1 112 ? 27.894 -0.204 -17.475 1.00 90.75 112 LEU A O 1
ATOM 921 N N . TRP A 1 113 ? 30.095 -0.534 -17.677 1.00 92.94 113 TRP A N 1
ATOM 922 C CA . TRP A 1 113 ? 30.022 -0.906 -19.089 1.00 92.94 113 TRP A CA 1
ATOM 923 C C . TRP A 1 113 ? 29.282 -2.229 -19.318 1.00 92.94 113 TRP A C 1
ATOM 925 O O . TRP A 1 113 ? 28.420 -2.329 -20.189 1.00 92.94 113 TRP A O 1
ATOM 935 N N . THR A 1 114 ? 29.565 -3.242 -18.494 1.00 87.38 114 THR A N 1
ATOM 936 C CA . THR A 1 114 ? 28.836 -4.521 -18.523 1.00 87.38 114 THR A CA 1
ATOM 937 C C . THR A 1 114 ? 27.361 -4.316 -18.190 1.00 87.38 114 THR A C 1
ATOM 939 O O . THR A 1 114 ? 26.498 -4.948 -18.800 1.00 87.38 114 THR A O 1
ATOM 942 N N . PHE A 1 115 ? 27.078 -3.410 -17.251 1.00 87.88 115 PHE A N 1
ATOM 943 C CA . PHE A 1 115 ? 25.730 -3.008 -16.878 1.00 87.88 115 PHE A CA 1
ATOM 944 C C . PHE A 1 115 ? 24.954 -2.443 -18.070 1.00 87.88 115 PHE A C 1
ATOM 946 O O . PHE A 1 115 ? 23.925 -2.997 -18.455 1.00 87.88 115 PHE A O 1
ATOM 953 N N . ILE A 1 116 ? 25.502 -1.409 -18.709 1.00 91.81 116 ILE A N 1
ATOM 954 C CA . ILE A 1 116 ? 24.889 -0.742 -19.863 1.00 91.81 116 ILE A CA 1
ATOM 955 C C . ILE A 1 116 ? 24.670 -1.722 -21.022 1.00 91.81 116 ILE A C 1
ATOM 957 O O . ILE A 1 116 ? 23.569 -1.791 -21.564 1.00 91.81 116 ILE A O 1
ATOM 961 N N . ASN A 1 117 ? 25.673 -2.532 -21.372 1.00 90.44 117 ASN A N 1
ATOM 962 C CA . ASN A 1 117 ? 25.553 -3.469 -22.495 1.00 90.44 117 ASN 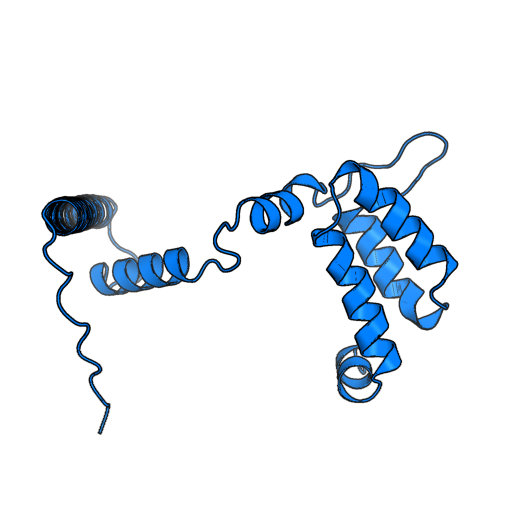A CA 1
ATOM 963 C C . ASN A 1 117 ? 24.446 -4.508 -22.284 1.00 90.44 117 ASN A C 1
ATOM 965 O O . ASN A 1 117 ? 23.724 -4.850 -23.221 1.00 90.44 117 ASN A O 1
ATOM 969 N N . LYS A 1 118 ? 24.290 -5.010 -21.054 1.00 88.50 118 LYS A N 1
ATOM 970 C CA . LYS A 1 118 ? 23.216 -5.955 -20.731 1.00 88.50 118 LYS A CA 1
ATOM 971 C C . LYS A 1 118 ? 21.846 -5.280 -20.723 1.00 88.50 118 LYS A C 1
ATOM 973 O O . LYS A 1 118 ? 20.907 -5.890 -21.217 1.00 88.50 118 LYS A O 1
ATOM 978 N N . LEU A 1 119 ? 21.737 -4.031 -20.262 1.00 90.12 119 LEU A N 1
ATOM 979 C CA . LEU A 1 119 ? 20.489 -3.267 -20.378 1.00 90.12 119 LEU A CA 1
ATOM 980 C C . LEU A 1 119 ? 20.069 -3.066 -21.837 1.00 90.12 119 LEU A C 1
ATOM 982 O O . LEU A 1 119 ? 18.918 -3.326 -22.171 1.00 90.12 119 LEU A O 1
ATOM 986 N N . ILE A 1 120 ? 20.999 -2.674 -22.715 1.00 91.19 120 ILE A N 1
ATOM 987 C CA . ILE A 1 120 ? 20.723 -2.522 -24.154 1.00 91.19 120 ILE A CA 1
ATOM 988 C C . ILE A 1 120 ? 20.238 -3.850 -24.751 1.00 91.19 120 ILE A C 1
ATOM 990 O O . ILE A 1 120 ? 19.293 -3.881 -25.537 1.00 91.19 120 ILE A O 1
ATOM 994 N N . LYS A 1 121 ? 20.865 -4.967 -24.367 1.00 89.25 121 LYS A N 1
ATOM 995 C CA . LYS A 1 121 ? 20.4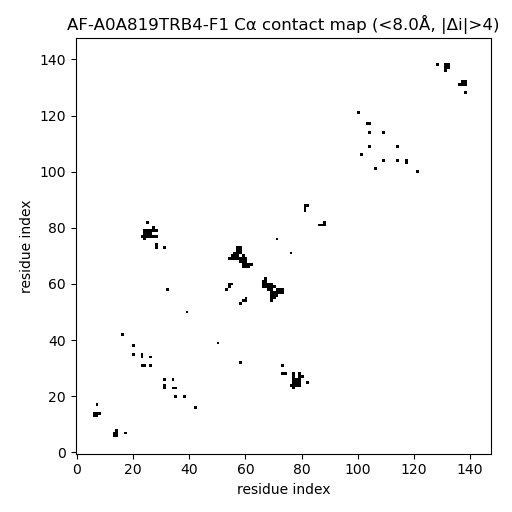55 -6.296 -24.831 1.00 89.25 121 LYS A CA 1
ATOM 996 C C . LYS A 1 121 ? 19.045 -6.667 -24.359 1.00 89.25 121 LYS A C 1
ATOM 998 O O . LYS A 1 121 ? 18.267 -7.174 -25.161 1.00 89.25 121 LYS A O 1
ATOM 1003 N N . GLU A 1 122 ? 18.719 -6.415 -23.094 1.00 88.19 122 GLU A N 1
ATOM 1004 C CA . GLU A 1 122 ? 17.380 -6.680 -22.557 1.00 88.19 122 GLU A CA 1
ATOM 1005 C C . GLU A 1 122 ? 16.308 -5.813 -23.226 1.00 88.19 122 GLU A C 1
ATOM 1007 O O . GLU A 1 122 ? 15.252 -6.332 -23.577 1.00 88.19 122 GLU A O 1
ATOM 1012 N N . GLU A 1 123 ? 16.592 -4.536 -23.490 1.00 90.00 123 GLU A N 1
ATOM 1013 C CA . GLU A 1 123 ? 15.682 -3.654 -24.232 1.00 90.00 123 GLU A CA 1
ATOM 1014 C C . GLU A 1 123 ? 15.396 -4.196 -25.638 1.00 90.00 123 GLU A C 1
ATOM 1016 O O . GLU A 1 123 ? 14.243 -4.300 -26.054 1.00 90.00 123 GLU A O 1
ATOM 1021 N N . ASN A 1 124 ? 16.433 -4.641 -26.353 1.00 90.56 124 ASN A N 1
ATOM 1022 C CA . ASN A 1 124 ? 16.272 -5.237 -27.680 1.00 90.56 124 ASN A CA 1
ATOM 1023 C C . ASN A 1 124 ? 15.429 -6.526 -27.650 1.00 90.56 124 ASN A C 1
ATOM 1025 O O . ASN A 1 124 ? 14.631 -6.766 -28.564 1.00 90.56 124 ASN A O 1
ATOM 1029 N N . ASN A 1 125 ? 15.579 -7.350 -26.605 1.00 87.44 125 ASN A N 1
ATOM 1030 C CA . ASN A 1 125 ? 14.761 -8.549 -26.409 1.00 87.44 125 ASN A CA 1
ATOM 1031 C C . ASN A 1 125 ? 13.288 -8.175 -26.183 1.00 87.44 125 ASN A C 1
ATOM 1033 O O . ASN A 1 125 ? 12.410 -8.715 -26.854 1.00 87.44 125 ASN A O 1
ATOM 1037 N N . ILE A 1 126 ? 13.023 -7.209 -25.296 1.00 86.19 126 ILE A N 1
ATOM 1038 C CA . ILE A 1 126 ? 11.668 -6.720 -25.008 1.00 86.19 126 ILE A CA 1
ATOM 1039 C C . ILE A 1 126 ? 11.029 -6.136 -26.269 1.00 86.19 126 ILE A C 1
ATOM 1041 O O . ILE A 1 126 ? 9.891 -6.471 -26.591 1.00 86.19 126 ILE A O 1
ATOM 1045 N N . HIS A 1 127 ? 11.757 -5.308 -27.016 1.00 89.19 127 HIS A N 1
ATOM 1046 C CA . HIS A 1 127 ? 11.261 -4.717 -28.255 1.00 89.19 127 HIS A CA 1
ATOM 1047 C C . HIS A 1 127 ? 10.888 -5.793 -29.288 1.00 89.19 127 HIS A C 1
ATOM 1049 O O . HIS A 1 127 ? 9.835 -5.720 -29.924 1.00 89.19 127 HIS A O 1
ATOM 1055 N N . SER A 1 128 ? 11.704 -6.845 -29.399 1.00 87.75 128 SER A N 1
ATOM 1056 C CA . SER A 1 128 ? 11.413 -7.995 -30.262 1.00 87.75 128 SER A CA 1
ATOM 1057 C C . SER A 1 128 ? 10.159 -8.753 -29.810 1.00 87.75 128 SER A C 1
ATOM 1059 O O . SER A 1 128 ? 9.317 -9.101 -30.640 1.00 87.75 128 SER A O 1
ATOM 1061 N N . ASP A 1 129 ? 9.998 -8.978 -28.503 1.00 85.69 129 ASP A N 1
ATOM 1062 C CA . ASP A 1 129 ? 8.811 -9.620 -27.926 1.00 85.69 129 ASP A CA 1
ATOM 1063 C C . ASP A 1 129 ? 7.537 -8.799 -28.181 1.00 85.69 129 ASP A C 1
ATOM 1065 O O . ASP A 1 129 ? 6.505 -9.361 -28.554 1.00 85.69 129 ASP A O 1
ATOM 1069 N N . VAL A 1 130 ? 7.611 -7.470 -28.049 1.00 87.06 130 VAL A N 1
ATOM 1070 C CA . VAL A 1 130 ? 6.494 -6.554 -28.330 1.00 87.06 130 VAL A CA 1
ATOM 1071 C C . VAL A 1 130 ? 6.097 -6.606 -29.806 1.00 87.06 130 VAL A C 1
ATOM 1073 O O . VAL A 1 130 ? 4.911 -6.758 -30.101 1.00 87.06 130 VAL A O 1
ATOM 1076 N N . ILE A 1 131 ? 7.058 -6.549 -30.736 1.00 89.25 131 ILE A N 1
ATOM 1077 C CA . ILE A 1 131 ? 6.783 -6.662 -32.180 1.00 89.25 131 ILE A CA 1
ATOM 1078 C C . ILE A 1 131 ? 6.122 -8.006 -32.504 1.00 89.25 131 ILE A C 1
ATOM 1080 O O . ILE A 1 131 ? 5.142 -8.057 -33.253 1.00 89.25 131 ILE A O 1
ATOM 1084 N N . ASN A 1 132 ? 6.632 -9.100 -31.931 1.00 86.56 132 ASN A N 1
ATOM 1085 C CA . ASN A 1 132 ? 6.055 -10.428 -32.118 1.00 86.56 132 ASN A CA 1
ATOM 1086 C C . ASN A 1 132 ? 4.612 -10.490 -31.597 1.00 86.56 132 ASN A C 1
ATOM 1088 O O . ASN A 1 132 ? 3.732 -10.966 -32.317 1.00 86.56 132 ASN A O 1
ATOM 1092 N N . ALA A 1 133 ? 4.357 -9.945 -30.405 1.00 86.62 133 ALA A N 1
ATOM 1093 C CA . ALA A 1 133 ? 3.025 -9.889 -29.814 1.00 86.62 133 ALA A CA 1
ATOM 1094 C C . ALA A 1 133 ? 2.049 -9.047 -30.656 1.00 86.62 133 ALA A C 1
ATOM 1096 O O . ALA A 1 133 ? 0.937 -9.497 -30.930 1.00 86.62 133 ALA A O 1
ATOM 1097 N N . MET A 1 134 ? 2.473 -7.870 -31.133 1.00 88.06 134 MET A N 1
ATOM 1098 C CA . MET A 1 134 ? 1.686 -7.028 -32.049 1.00 88.06 134 MET A CA 1
ATOM 1099 C C . MET A 1 134 ? 1.383 -7.736 -33.375 1.00 88.06 134 MET A C 1
ATOM 1101 O O . MET A 1 134 ? 0.328 -7.524 -33.965 1.00 88.06 134 MET A O 1
ATOM 1105 N N . SER A 1 135 ? 2.280 -8.618 -33.818 1.00 88.38 135 SER A N 1
ATOM 1106 C CA . SER A 1 135 ? 2.119 -9.434 -35.027 1.00 88.38 135 SER A CA 1
ATOM 1107 C C . SER A 1 135 ? 1.298 -10.714 -34.796 1.00 88.38 135 SER A C 1
ATOM 1109 O O . SER A 1 135 ? 1.245 -11.575 -35.674 1.00 88.38 135 SER A O 1
ATOM 1111 N N . GLY A 1 136 ? 0.700 -10.889 -33.611 1.00 85.50 136 GLY A N 1
ATOM 1112 C CA . GLY A 1 136 ? -0.109 -12.060 -33.255 1.00 85.50 136 GLY A CA 1
ATOM 1113 C C . GLY A 1 136 ? 0.693 -13.334 -32.965 1.00 85.50 136 GLY A C 1
ATOM 1114 O O . GLY A 1 136 ? 0.106 -14.406 -32.808 1.00 85.50 136 GLY A O 1
ATOM 1115 N N . ARG A 1 137 ? 2.027 -13.255 -32.882 1.00 79.38 137 ARG A N 1
ATOM 1116 C CA . ARG A 1 137 ? 2.874 -14.389 -32.494 1.00 79.38 137 ARG A CA 1
ATOM 1117 C C . ARG A 1 137 ? 2.924 -14.470 -30.974 1.00 79.38 137 ARG A C 1
ATOM 1119 O O . ARG A 1 137 ? 3.337 -13.529 -30.302 1.00 79.38 137 ARG A O 1
ATOM 1126 N N . LEU A 1 138 ? 2.500 -15.608 -30.432 1.00 65.06 138 LEU A N 1
ATOM 1127 C CA . LEU A 1 138 ? 2.546 -15.845 -28.993 1.00 65.06 138 LEU A CA 1
ATOM 1128 C C . LEU A 1 138 ? 4.004 -15.957 -28.517 1.00 65.06 138 LEU A C 1
ATOM 1130 O O . LEU A 1 138 ? 4.822 -16.566 -29.215 1.00 65.06 138 LEU A O 1
ATOM 1134 N N . PRO A 1 139 ? 4.336 -15.415 -27.330 1.00 68.19 139 PRO A N 1
ATOM 1135 C CA . PRO A 1 139 ? 5.655 -15.601 -26.745 1.00 68.19 139 PRO A CA 1
ATOM 1136 C C . PRO A 1 139 ? 5.931 -17.098 -26.525 1.00 68.19 139 PRO A C 1
ATOM 1138 O O . PRO A 1 139 ? 4.998 -17.867 -26.260 1.00 68.19 139 PRO A O 1
ATOM 1141 N N . PRO A 1 140 ? 7.199 -17.537 -26.622 1.00 65.62 140 PRO A N 1
ATOM 1142 C CA . PRO A 1 140 ? 7.554 -18.932 -26.412 1.00 65.62 140 PRO A CA 1
ATOM 1143 C C . PRO A 1 140 ? 7.084 -19.394 -25.026 1.00 65.62 140 PRO A C 1
ATOM 1145 O O . PRO A 1 140 ? 7.310 -18.728 -24.013 1.00 65.62 140 PRO A O 1
ATOM 1148 N N . LYS A 1 141 ? 6.391 -20.538 -24.992 1.00 57.00 141 LYS A N 1
ATOM 1149 C CA . LYS A 1 141 ? 5.837 -21.129 -23.768 1.00 57.00 141 LYS A CA 1
ATOM 1150 C C . LYS A 1 141 ? 6.970 -21.321 -22.753 1.00 57.00 141 LYS A C 1
ATOM 1152 O O . LYS A 1 141 ? 7.945 -22.004 -23.060 1.00 57.00 141 LYS A O 1
ATOM 1157 N N . GLN A 1 142 ? 6.853 -20.732 -21.559 1.00 55.28 142 GLN A N 1
ATOM 1158 C CA . GLN A 1 142 ? 7.842 -20.943 -20.498 1.00 55.28 142 GLN A CA 1
ATOM 1159 C C . GLN A 1 142 ? 7.901 -22.439 -20.170 1.00 55.28 142 GLN A C 1
ATOM 1161 O O . GLN A 1 142 ? 6.882 -23.070 -19.879 1.00 55.28 142 GLN A O 1
ATOM 1166 N N . ARG A 1 143 ? 9.097 -23.021 -20.282 1.00 44.84 143 ARG A N 1
ATOM 1167 C CA . ARG A 1 143 ? 9.349 -24.410 -19.913 1.00 44.84 143 ARG A CA 1
ATOM 1168 C C . ARG A 1 143 ? 9.328 -24.467 -18.387 1.00 44.84 143 ARG A C 1
ATOM 1170 O O . ARG A 1 143 ? 10.237 -23.955 -17.746 1.00 44.84 143 ARG A O 1
ATOM 1177 N N . ASN A 1 144 ? 8.281 -25.051 -17.809 1.00 37.12 144 ASN A N 1
ATOM 1178 C CA . ASN A 1 144 ? 8.318 -25.467 -16.412 1.00 37.12 144 ASN A CA 1
ATOM 1179 C C . ASN A 1 144 ? 9.317 -26.625 -16.336 1.00 37.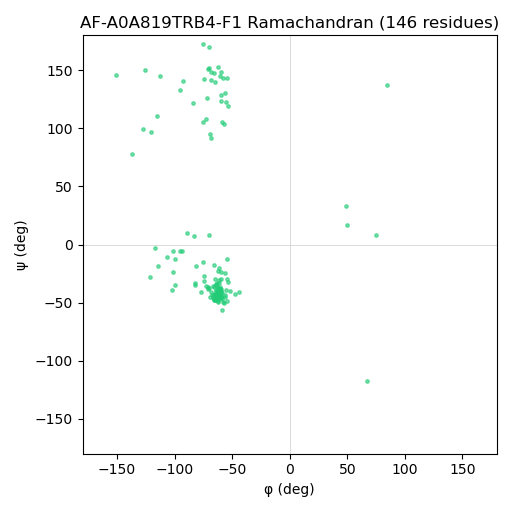12 144 ASN A C 1
ATOM 1181 O O . ASN A 1 144 ? 8.953 -27.770 -16.598 1.00 37.12 144 ASN A O 1
ATOM 1185 N N . GLU A 1 145 ? 10.587 -26.331 -16.070 1.00 40.44 145 GLU A N 1
ATOM 1186 C CA . GLU A 1 145 ? 11.533 -27.359 -15.649 1.00 40.44 145 GLU A CA 1
ATOM 1187 C C . GLU A 1 145 ? 11.111 -27.797 -14.247 1.00 40.44 145 GLU A C 1
ATOM 1189 O O . GLU A 1 145 ? 11.398 -27.147 -13.244 1.00 40.44 145 GLU A O 1
ATOM 1194 N N . SER A 1 146 ? 10.326 -28.874 -14.194 1.00 33.78 146 SER A N 1
ATOM 1195 C CA . SER A 1 146 ? 10.139 -29.661 -12.986 1.00 33.78 146 SER A CA 1
ATOM 1196 C C . SER A 1 146 ? 11.517 -30.157 -12.558 1.00 33.78 146 SER A C 1
ATOM 1198 O O . SER A 1 146 ? 12.084 -31.031 -13.214 1.00 33.78 146 SER A O 1
ATOM 1200 N N . LEU A 1 147 ? 12.059 -29.551 -11.503 1.00 39.47 147 LEU A N 1
ATOM 1201 C CA . LEU A 1 147 ? 13.186 -30.091 -10.755 1.00 39.47 147 LEU A CA 1
ATOM 1202 C C . LEU A 1 147 ? 12.769 -31.485 -10.257 1.00 39.47 147 LEU A C 1
ATOM 1204 O O . LEU A 1 147 ? 11.951 -31.585 -9.344 1.00 39.47 147 LEU A O 1
ATOM 1208 N N . ASN A 1 148 ? 13.278 -32.521 -10.924 1.00 32.50 148 ASN A N 1
ATOM 1209 C CA . ASN A 1 148 ? 13.343 -33.894 -10.426 1.00 32.50 148 ASN A CA 1
ATOM 1210 C C . ASN A 1 148 ? 14.752 -34.137 -9.895 1.00 32.50 148 ASN A C 1
ATOM 1212 O O . ASN A 1 148 ? 15.702 -33.706 -10.591 1.00 32.50 148 ASN A O 1
#

Foldseek 3Di:
DPDCVVCCVPPPVSVVLVVQLVCLLQDDLVCSQVSLVVSVVVDDPVCVVVSVVCCQAEVAPDDPPDGHDHVHYSVRRRCNVCVVVVHDPDCVVVVVVVVVLCVLLVDPDDDPVSSVVSVVVVVVVVVVQVVCVVVVHDDPDDDPPPDD

Radius of gyration: 22.86 Å; Cα contacts (8 Å, |Δi|>4): 87; chains: 1; bounding box: 46×58×59 Å

Sequence (148 aa):
THGFKQNYETDIIFADNIRKILALAFLEPNQVISGFESLCSNLGDEYQSILDYMEDNYIGRLRGRSRRAATFPIIFWNMAARVKNNMHRTNNNIEAWHRKLNCAFQCTHPTLWTFINKLIKEENNIHSDVINAMSGRLPPKQRNESLN

Secondary structure (DSSP, 8-state):
---THHHHHH-HHHHHHHHHHHHGGGS-TTTHHHHHHHHHHHS-GGGHHHHHHHIIIII--EETTEEPPPSS-HHHH--HHHHHTT--SSTHHHHHHHHHHHHHH-SSS--HHHHHHHHHHHHHHHHHHHHHHHTTPPPPPP------

Organism: NCBI:txid392030

Solvent-accessible surface area (backbone atoms only — not comparable to full-atom values): 8871 Å² total; per-residue (Å²): 131,88,56,71,64,59,49,48,76,74,31,68,67,56,34,49,54,52,48,55,62,60,46,44,32,55,37,54,81,90,46,30,62,61,52,48,53,50,46,65,74,72,54,60,78,91,48,42,71,59,52,52,50,44,30,55,36,42,65,18,48,79,56,90,95,46,63,44,84,25,80,42,50,54,85,76,69,49,38,27,68,40,61,76,67,71,43,82,90,61,63,60,67,58,54,51,47,52,48,53,50,52,66,70,59,75,57,96,76,66,54,73,66,60,46,53,55,50,50,55,52,51,50,55,51,51,53,50,52,51,54,36,46,77,69,72,43,75,77,81,78,82,77,82,77,76,87,124